Protein AF-A0A3S0NPN9-F1 (afdb_monomer_lite)

Secondary structure (DSSP, 8-state):
---------------------------------SSS-----EEEEE-SSBEEEEETT---TT---EE--HHHHHH-BB-S-GGG--HHHHTTT-EEEEETTEEEEESSSSB-TTT-PBPEE--HHHHHHHS-HHHHTTSSS---

Organism: NCBI:txid651561

Foldseek 3Di:
DDDDDDDDPPPPPPDPPPDPPPPPPPDPQPDDDDPDGDPFAWWWWDPPFAIDIDTQPDPDPVTDTGHDDPCRRVFWGWPPQLLPDACVPQQQQKWWDDDPNDIIIIRDWDADPVPRHGIHRDHLVNSVPHSPCRHVVPVPDPDD

Radius of gyration: 26.59 Å; chains: 1; bounding box: 57×67×60 Å

pLDDT: mean 81.08, std 21.22, range [35.72, 98.69]

Sequence (144 aa):
MGIAGIFIIGSVLLGTYKMPKGEDKTESDTELGIRGGVKVNHCMYWDGTEYKITFCEDKNPHRKVIPIDTIKLKYFKKITRPDTLTVKNALGKAWYSKSDNVVEFFTMDGVNPDNGKDLDIASKHMLTKYAGDSAKKYMNIPHQ

Structure (mmCIF, N/CA/C/O backbone):
data_AF-A0A3S0NPN9-F1
#
_entry.id   AF-A0A3S0NPN9-F1
#
loop_
_atom_site.group_PDB
_atom_site.id
_atom_site.type_symbol
_atom_site.label_atom_id
_atom_site.label_alt_id
_atom_site.label_comp_id
_atom_site.label_asym_id
_atom_site.label_entity_id
_atom_site.label_seq_id
_atom_site.pdbx_PDB_ins_code
_atom_site.Cartn_x
_atom_site.Cartn_y
_atom_site.Cartn_z
_atom_site.occupancy
_atom_site.B_iso_or_equiv
_atom_site.auth_seq_id
_atom_site.auth_comp_id
_atom_site.auth_asym_id
_atom_site.auth_atom_id
_atom_site.pdbx_PDB_model_num
ATOM 1 N N . MET A 1 1 ? 39.376 57.397 36.208 1.00 44.84 1 MET A N 1
ATOM 2 C CA . MET A 1 1 ? 38.822 57.449 34.837 1.00 44.84 1 MET A CA 1
ATOM 3 C C . MET A 1 1 ? 39.596 56.406 34.033 1.00 44.84 1 MET A C 1
ATOM 5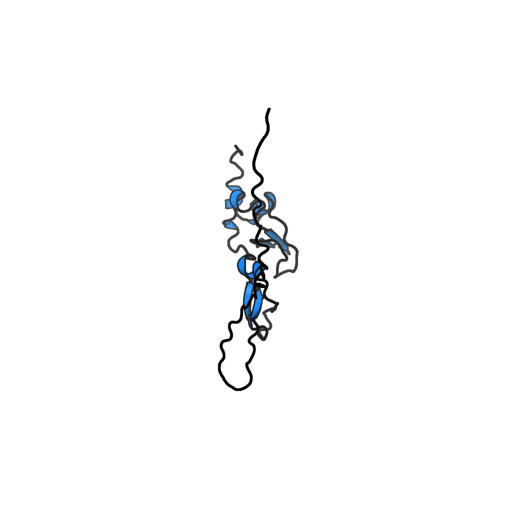 O O . MET A 1 1 ? 40.787 56.600 33.888 1.00 44.84 1 MET A O 1
ATOM 9 N N . GLY A 1 2 ? 39.127 55.222 33.643 1.00 45.78 2 GLY A N 1
ATOM 10 C CA . GLY A 1 2 ? 37.778 54.711 33.412 1.00 45.78 2 GLY A CA 1
ATOM 11 C C . GLY A 1 2 ? 37.699 54.201 31.962 1.00 45.78 2 GLY A C 1
ATO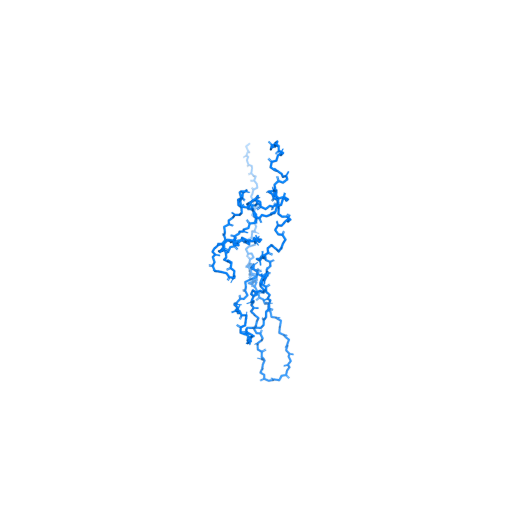M 12 O O . GLY A 1 2 ? 37.953 54.996 31.068 1.00 45.78 2 GLY A O 1
ATOM 13 N N . ILE A 1 3 ? 37.285 52.934 31.780 1.00 52.25 3 ILE A N 1
ATOM 14 C CA . ILE A 1 3 ? 36.870 52.249 30.525 1.00 52.25 3 ILE A CA 1
ATOM 15 C C . ILE A 1 3 ? 38.039 51.618 29.732 1.00 52.25 3 ILE A C 1
ATOM 17 O O . ILE A 1 3 ? 38.914 52.311 29.233 1.00 52.25 3 ILE A O 1
ATOM 21 N N . ALA A 1 4 ? 38.234 50.297 29.867 1.00 45.78 4 ALA A N 1
ATOM 22 C CA . ALA A 1 4 ? 37.650 49.176 29.089 1.00 45.78 4 ALA A CA 1
ATOM 23 C C . ALA A 1 4 ? 38.416 48.954 27.771 1.00 45.78 4 ALA A C 1
ATOM 25 O O . ALA A 1 4 ? 38.739 49.897 27.071 1.00 45.78 4 ALA A O 1
ATOM 26 N N . GLY A 1 5 ? 38.834 47.754 27.386 1.00 45.66 5 GLY A N 1
ATOM 27 C CA . GLY A 1 5 ? 38.134 46.479 27.455 1.00 45.66 5 GLY A CA 1
ATOM 28 C C . GLY A 1 5 ? 38.051 45.953 26.017 1.00 45.66 5 GLY A C 1
ATOM 29 O O . GLY A 1 5 ? 37.208 46.408 25.263 1.00 45.66 5 GLY A O 1
ATOM 30 N N . ILE A 1 6 ? 39.005 45.083 25.664 1.00 63.47 6 ILE A N 1
ATOM 31 C CA . ILE A 1 6 ? 39.017 44.014 24.641 1.00 63.47 6 ILE A CA 1
ATOM 32 C C . ILE A 1 6 ? 38.186 44.217 23.354 1.00 63.47 6 ILE A C 1
ATOM 34 O O . ILE A 1 6 ? 36.964 44.177 23.392 1.00 63.47 6 ILE A O 1
ATOM 38 N N . PHE A 1 7 ? 38.851 44.142 22.192 1.00 53.66 7 PHE A N 1
ATOM 39 C CA . PHE A 1 7 ? 38.283 43.460 21.020 1.00 53.66 7 PHE A CA 1
ATOM 40 C C . PHE A 1 7 ? 39.302 42.474 20.444 1.00 53.66 7 PHE A C 1
ATOM 42 O O . PHE A 1 7 ? 40.279 42.841 19.795 1.00 53.66 7 PHE A O 1
ATOM 49 N N . ILE A 1 8 ? 39.061 41.194 20.730 1.00 58.31 8 ILE A N 1
ATOM 50 C CA . ILE A 1 8 ? 39.678 40.052 20.060 1.00 58.31 8 ILE A CA 1
ATOM 51 C C . ILE A 1 8 ? 39.210 40.122 18.606 1.00 58.31 8 ILE A C 1
ATOM 53 O O . ILE A 1 8 ? 38.049 39.843 18.308 1.00 58.31 8 ILE A O 1
ATOM 57 N N . ILE A 1 9 ? 40.101 40.501 17.696 1.00 58.50 9 ILE A N 1
ATOM 58 C CA . ILE A 1 9 ? 39.917 40.233 16.271 1.00 58.50 9 ILE A CA 1
ATOM 59 C C . ILE A 1 9 ? 40.107 38.731 16.070 1.00 58.50 9 ILE A C 1
ATOM 61 O O . ILE A 1 9 ? 41.196 38.236 15.797 1.00 58.50 9 ILE A O 1
ATOM 65 N N . GLY A 1 10 ? 39.022 37.990 16.290 1.00 49.41 10 GLY A N 1
ATOM 66 C CA . GLY A 1 10 ? 38.893 36.623 15.824 1.00 49.41 10 GLY A CA 1
ATOM 67 C C . GLY A 1 10 ? 38.925 36.659 14.306 1.00 49.41 10 GLY A C 1
ATOM 68 O O . GLY A 1 10 ? 37.928 36.992 13.669 1.00 49.41 10 GLY A O 1
ATOM 69 N N . SER A 1 11 ? 40.085 36.355 13.731 1.00 58.16 11 SER A N 1
ATOM 70 C CA . SER A 1 11 ? 40.222 36.052 12.314 1.00 58.16 11 SER A CA 1
ATOM 71 C C . SER A 1 11 ? 39.349 34.838 12.016 1.00 58.16 11 SER A C 1
ATOM 73 O O . SER A 1 11 ? 39.763 33.694 12.197 1.00 58.16 11 SER A O 1
ATOM 75 N N . VAL A 1 12 ? 38.107 35.087 11.603 1.00 57.84 12 VAL A N 1
ATOM 76 C CA . VAL A 1 12 ? 37.264 34.081 10.970 1.00 57.84 12 VAL A CA 1
ATOM 77 C C . VAL A 1 12 ? 37.997 33.694 9.697 1.00 57.84 12 VAL A C 1
ATOM 79 O O . VAL A 1 12 ? 38.018 34.438 8.718 1.00 57.84 12 VAL A O 1
ATOM 82 N N . LEU A 1 13 ? 38.661 32.542 9.737 1.00 55.06 13 LEU A N 1
ATOM 83 C CA . LEU A 1 13 ? 39.120 31.867 8.541 1.00 55.06 13 LEU A CA 1
ATOM 84 C C . LEU A 1 13 ? 37.871 31.593 7.700 1.00 55.06 13 LEU A C 1
ATOM 86 O O . LEU A 1 13 ? 37.129 30.645 7.953 1.00 55.06 13 LEU A O 1
ATOM 90 N N . LEU A 1 14 ? 37.637 32.446 6.703 1.00 48.78 14 LEU A N 1
ATOM 91 C CA . LEU A 1 14 ? 36.854 32.127 5.516 1.00 48.78 14 LEU A CA 1
ATOM 92 C C . LEU A 1 14 ? 37.601 31.008 4.785 1.00 48.78 14 LEU A C 1
ATOM 94 O O . LEU A 1 14 ? 38.288 31.218 3.789 1.00 48.78 14 LEU A O 1
ATOM 98 N N . GLY A 1 15 ? 37.509 29.802 5.341 1.00 44.06 15 GLY A N 1
ATOM 99 C CA . GLY A 1 15 ? 37.810 28.587 4.621 1.00 44.06 15 GLY A CA 1
ATOM 100 C C . GLY A 1 15 ? 36.871 28.543 3.430 1.00 44.06 15 GLY A C 1
ATOM 101 O O . GLY A 1 15 ? 35.654 28.664 3.574 1.00 44.06 15 GLY A O 1
ATOM 102 N N . THR A 1 16 ? 37.432 28.387 2.242 1.00 59.22 16 THR A N 1
ATOM 103 C CA . THR A 1 16 ? 36.687 27.969 1.064 1.00 59.22 16 THR A CA 1
ATOM 104 C C . THR A 1 16 ? 36.196 26.547 1.320 1.00 59.22 16 THR A C 1
ATOM 106 O O . THR A 1 16 ? 36.819 25.567 0.919 1.00 59.22 16 THR A O 1
ATOM 109 N N . TYR A 1 17 ? 35.077 26.410 2.033 1.00 56.47 17 TYR A N 1
ATOM 110 C CA . TYR A 1 17 ? 34.382 25.138 2.132 1.00 56.47 17 TYR A CA 1
ATOM 111 C C . TYR A 1 17 ? 33.833 24.819 0.741 1.00 56.47 17 TYR A C 1
ATOM 113 O O . TYR A 1 17 ? 32.748 25.230 0.336 1.00 56.47 17 TYR A O 1
ATOM 121 N N . LYS A 1 18 ? 34.614 24.074 -0.038 1.00 50.31 18 LYS A N 1
ATOM 122 C CA . LYS A 1 18 ? 34.044 23.267 -1.102 1.00 50.31 18 LYS A CA 1
ATOM 123 C C . LYS A 1 18 ? 33.210 22.195 -0.416 1.00 50.31 18 LYS A C 1
ATOM 125 O O . LYS A 1 18 ? 33.747 21.207 0.072 1.00 50.31 18 LYS A O 1
ATOM 130 N N . MET A 1 19 ? 31.902 22.430 -0.350 1.00 45.84 19 MET A N 1
ATOM 131 C CA . MET A 1 19 ? 30.932 21.374 -0.091 1.00 45.84 19 MET A CA 1
ATOM 132 C C . MET A 1 19 ? 31.213 20.249 -1.095 1.00 45.84 19 MET A C 1
ATOM 134 O O . MET A 1 19 ? 31.176 20.516 -2.303 1.00 45.84 19 MET A O 1
ATOM 138 N N . PRO A 1 20 ? 31.521 19.017 -0.656 1.00 45.69 20 PRO A N 1
ATOM 139 C CA . PRO A 1 20 ? 31.499 17.896 -1.568 1.00 45.69 20 PRO A CA 1
ATOM 140 C C . PRO A 1 20 ? 30.052 17.773 -2.033 1.00 45.69 20 PRO A C 1
ATOM 142 O O . PRO A 1 20 ? 29.135 17.560 -1.240 1.00 45.69 20 PRO A O 1
ATOM 145 N N . LYS A 1 21 ? 29.840 17.988 -3.331 1.00 35.72 21 LYS A N 1
ATOM 146 C CA . LYS A 1 21 ? 28.611 17.591 -4.000 1.00 35.72 21 LYS A CA 1
ATOM 147 C C . LYS A 1 21 ? 28.485 16.098 -3.719 1.00 35.72 21 LYS A C 1
ATOM 149 O O . LYS A 1 21 ? 29.324 15.336 -4.189 1.00 35.72 21 LYS A O 1
ATOM 154 N N . GLY A 1 22 ? 27.527 15.719 -2.876 1.00 37.91 22 GLY A N 1
ATOM 155 C CA . GLY A 1 22 ? 27.180 14.324 -2.664 1.00 37.91 22 GLY A CA 1
ATOM 156 C C . GLY A 1 22 ? 26.806 13.752 -4.019 1.00 37.91 22 GLY A C 1
ATOM 157 O O . GLY A 1 22 ? 25.735 14.044 -4.546 1.00 37.91 22 GLY A O 1
ATOM 158 N N . GLU A 1 23 ? 27.744 13.041 -4.629 1.00 39.28 23 GLU A N 1
ATOM 159 C CA . GLU A 1 23 ? 27.446 12.178 -5.748 1.00 39.28 23 GLU A CA 1
ATOM 160 C C . GLU A 1 23 ? 26.675 11.006 -5.144 1.00 39.28 23 GLU A C 1
ATOM 162 O O . GLU A 1 23 ? 27.243 10.183 -4.426 1.00 39.28 23 GLU A O 1
ATOM 167 N N . ASP A 1 24 ? 25.367 10.956 -5.382 1.00 42.94 24 ASP A N 1
ATOM 168 C CA . ASP A 1 24 ? 24.634 9.701 -5.275 1.00 42.94 24 ASP A CA 1
ATOM 169 C C . ASP A 1 24 ? 25.152 8.797 -6.398 1.00 42.94 24 ASP A C 1
ATOM 171 O O . ASP A 1 24 ? 24.650 8.803 -7.521 1.00 42.94 24 ASP A O 1
ATOM 175 N N . LYS A 1 25 ? 26.257 8.103 -6.123 1.00 39.75 25 LYS A N 1
ATOM 176 C CA . LYS A 1 25 ? 26.731 6.995 -6.943 1.00 39.75 25 LYS A CA 1
ATOM 177 C C . LYS A 1 25 ? 26.141 5.729 -6.364 1.00 39.75 25 LYS A C 1
ATOM 179 O O . LYS A 1 25 ? 26.815 4.962 -5.683 1.00 39.75 25 LYS A O 1
ATOM 184 N N . THR A 1 26 ? 24.876 5.490 -6.679 1.00 45.03 26 THR A N 1
ATOM 185 C CA . THR A 1 26 ? 24.401 4.113 -6.776 1.00 45.03 26 THR A CA 1
ATOM 186 C C . THR A 1 26 ? 24.940 3.536 -8.095 1.00 45.03 26 THR A C 1
ATOM 188 O O . THR A 1 26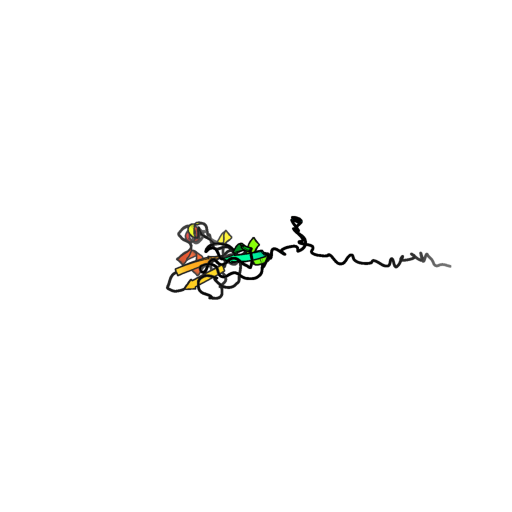 ? 24.209 3.361 -9.062 1.00 45.03 26 THR A O 1
ATOM 191 N N . GLU A 1 27 ? 26.257 3.312 -8.156 1.00 49.91 27 GLU A N 1
ATOM 192 C CA . GLU A 1 27 ? 26.939 2.550 -9.211 1.00 49.91 27 GLU A CA 1
ATOM 193 C C . GLU A 1 27 ? 27.245 1.166 -8.634 1.00 49.91 27 GLU A C 1
ATOM 195 O O . GLU A 1 27 ? 28.276 0.942 -8.002 1.00 49.91 27 GLU A O 1
ATOM 200 N N . SER A 1 28 ? 26.323 0.219 -8.814 1.00 50.50 28 SER A N 1
ATOM 201 C CA . SER A 1 28 ? 26.666 -1.201 -8.729 1.00 50.50 28 SER A CA 1
ATOM 202 C C . SER A 1 28 ? 27.092 -1.674 -10.117 1.00 50.50 28 SER A C 1
ATOM 204 O O . SER A 1 28 ? 26.395 -2.455 -10.769 1.00 50.50 28 SER A O 1
ATOM 206 N N . ASP A 1 29 ? 28.226 -1.167 -10.590 1.00 45.25 29 ASP A N 1
ATOM 207 C CA . ASP A 1 29 ? 28.830 -1.631 -11.831 1.00 45.25 29 ASP A CA 1
ATOM 208 C C . ASP A 1 29 ? 29.493 -2.984 -11.565 1.00 45.25 29 ASP A C 1
ATOM 210 O O . ASP A 1 29 ? 30.621 -3.082 -11.084 1.00 45.25 29 ASP A O 1
ATOM 214 N N . THR A 1 30 ? 28.768 -4.066 -11.855 1.00 43.91 30 THR A N 1
ATOM 215 C CA . THR A 1 30 ? 29.405 -5.378 -12.011 1.00 43.91 30 THR A CA 1
ATOM 216 C C . THR A 1 30 ? 29.978 -5.419 -13.424 1.00 43.91 30 THR A C 1
ATOM 218 O O . THR A 1 30 ? 29.322 -5.839 -14.375 1.00 43.91 30 THR A O 1
ATOM 221 N N . GLU A 1 31 ? 31.189 -4.890 -13.571 1.00 45.47 31 GLU A N 1
ATOM 222 C CA . GLU A 1 31 ? 31.945 -4.877 -14.820 1.00 45.47 31 GLU A CA 1
ATOM 223 C C . GLU A 1 31 ? 32.411 -6.306 -15.157 1.00 45.47 31 GLU A C 1
ATOM 225 O O . GLU A 1 31 ? 33.417 -6.792 -14.643 1.00 45.47 31 GLU A O 1
ATOM 230 N N . LEU A 1 32 ? 31.674 -7.010 -16.025 1.00 51.94 32 LEU A N 1
ATOM 231 C CA . LEU A 1 32 ? 32.196 -8.187 -16.724 1.00 51.94 32 LEU A CA 1
ATOM 232 C C . LEU A 1 32 ? 32.656 -7.771 -18.123 1.00 51.94 32 LEU A C 1
ATOM 234 O O . LEU A 1 32 ? 31.864 -7.392 -18.987 1.00 51.94 32 LEU A O 1
ATOM 238 N N . GLY A 1 33 ? 33.972 -7.819 -18.321 1.00 52.47 33 GLY A N 1
ATOM 239 C CA . GLY A 1 33 ? 34.650 -7.330 -19.511 1.00 52.47 33 GLY A CA 1
ATOM 240 C C . GLY A 1 33 ? 34.331 -8.120 -20.778 1.00 52.47 33 GLY A C 1
ATOM 241 O O . GLY A 1 33 ? 34.876 -9.196 -20.985 1.00 52.47 33 GLY A O 1
ATOM 242 N N . ILE A 1 34 ? 33.545 -7.513 -21.673 1.00 52.38 34 ILE A N 1
ATOM 243 C CA . ILE A 1 34 ? 33.620 -7.666 -23.136 1.00 52.38 34 ILE A CA 1
ATOM 244 C C . ILE A 1 34 ? 33.254 -6.306 -23.753 1.00 52.38 34 ILE A C 1
ATOM 246 O O . ILE A 1 34 ? 32.081 -6.024 -23.925 1.00 52.38 34 ILE A O 1
ATOM 250 N N . ARG A 1 35 ? 34.250 -5.445 -24.028 1.00 56.88 35 ARG A N 1
ATOM 251 C CA . ARG A 1 35 ? 34.266 -4.239 -24.912 1.00 56.88 35 ARG A CA 1
ATOM 252 C C . ARG A 1 35 ? 32.962 -3.438 -25.198 1.00 56.88 35 ARG A C 1
ATOM 254 O O . ARG A 1 35 ? 32.864 -2.775 -26.226 1.00 56.88 35 ARG A O 1
ATOM 261 N N . GLY A 1 36 ? 32.014 -3.400 -24.273 1.00 54.53 36 GLY A N 1
ATOM 262 C CA . GLY A 1 36 ? 30.759 -2.660 -24.372 1.00 54.53 36 GLY A CA 1
ATOM 263 C C . GLY A 1 36 ? 29.899 -2.973 -23.155 1.00 54.53 36 GLY A C 1
ATOM 264 O O . GLY A 1 36 ? 29.126 -3.924 -23.176 1.00 54.53 36 GLY A O 1
ATOM 265 N N . GLY A 1 37 ? 30.088 -2.216 -22.072 1.00 60.50 37 GLY A N 1
ATOM 266 C CA . GLY A 1 37 ? 29.365 -2.430 -20.820 1.00 60.50 37 GLY A CA 1
ATOM 267 C C . GLY A 1 37 ? 27.855 -2.369 -21.039 1.00 60.50 37 GLY A C 1
ATOM 268 O O . GLY A 1 37 ? 27.323 -1.347 -21.475 1.00 60.50 37 GLY A O 1
ATOM 269 N N . VAL A 1 38 ? 27.160 -3.465 -20.739 1.00 64.19 38 VAL A N 1
ATOM 270 C CA . VAL A 1 38 ? 25.700 -3.471 -20.652 1.00 64.19 38 VAL A CA 1
ATOM 271 C C . VAL A 1 38 ? 25.342 -2.728 -19.370 1.00 64.19 38 VAL A C 1
ATOM 273 O O . VAL A 1 38 ? 25.520 -3.260 -18.278 1.00 64.19 38 VAL A O 1
ATOM 276 N N . LYS A 1 39 ? 24.868 -1.483 -19.492 1.00 68.88 39 LYS A N 1
ATOM 277 C CA . LYS A 1 39 ? 24.262 -0.779 -18.359 1.00 68.88 39 LYS A CA 1
ATOM 278 C C . LYS A 1 39 ? 22.983 -1.509 -17.976 1.00 68.88 39 LYS A C 1
ATOM 280 O O . LYS A 1 39 ? 22.040 -1.559 -18.761 1.00 68.88 39 LYS A O 1
ATOM 285 N N . VAL A 1 40 ? 22.977 -2.082 -16.781 1.00 79.69 40 VAL A N 1
ATOM 286 C CA . VAL A 1 40 ? 21.815 -2.764 -16.223 1.00 79.69 40 VAL A CA 1
ATOM 287 C C . VAL A 1 40 ? 20.986 -1.730 -15.474 1.00 79.69 40 VAL A C 1
ATOM 289 O O . VAL A 1 40 ? 21.390 -1.248 -14.419 1.00 79.69 40 VAL A O 1
ATOM 292 N N . ASN A 1 41 ? 19.839 -1.352 -16.038 1.00 91.56 41 ASN A N 1
ATOM 293 C CA . ASN A 1 41 ? 18.952 -0.386 -15.405 1.00 91.56 41 ASN A CA 1
ATOM 294 C C . ASN A 1 41 ? 17.963 -1.109 -14.492 1.00 91.56 41 ASN A C 1
ATOM 296 O O . ASN A 1 41 ? 17.309 -2.075 -14.893 1.00 91.56 41 ASN A O 1
ATOM 300 N N . HIS A 1 42 ? 17.818 -0.610 -13.268 1.00 95.94 42 HIS A N 1
ATOM 301 C CA . HIS A 1 42 ? 16.840 -1.122 -12.321 1.00 95.94 42 HIS A CA 1
ATOM 302 C C . HIS A 1 42 ? 15.596 -0.239 -12.273 1.00 95.94 42 HIS A C 1
ATOM 304 O O . HIS A 1 42 ? 15.662 0.988 -12.230 1.00 95.94 42 HIS A O 1
ATOM 310 N N . CYS A 1 43 ? 14.452 -0.904 -12.244 1.00 97.62 43 CYS A N 1
ATOM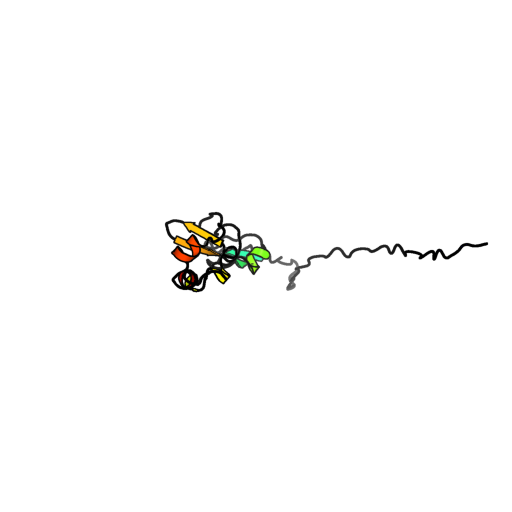 311 C CA . CYS A 1 43 ? 13.134 -0.316 -12.107 1.00 97.62 43 CYS A CA 1
ATOM 312 C C . CYS A 1 43 ? 12.404 -1.019 -10.953 1.00 97.62 43 CYS A C 1
ATOM 314 O O . CYS A 1 43 ? 12.952 -1.911 -10.300 1.00 97.62 43 CYS A O 1
ATOM 316 N N . MET A 1 44 ? 11.161 -0.638 -10.684 1.00 98.06 44 MET A N 1
ATOM 317 C CA . MET A 1 44 ? 10.319 -1.330 -9.716 1.00 98.06 44 MET A CA 1
ATOM 318 C C . MET A 1 44 ? 8.945 -1.661 -10.287 1.00 98.06 44 MET A C 1
ATOM 320 O O . MET A 1 44 ? 8.490 -1.055 -11.256 1.00 98.06 44 MET A O 1
ATOM 324 N N . TYR A 1 45 ? 8.274 -2.627 -9.673 1.00 98.31 45 TYR A N 1
ATOM 325 C CA . TYR A 1 45 ? 6.899 -2.998 -9.990 1.00 98.31 45 TYR A CA 1
ATOM 326 C C . TYR A 1 45 ? 6.134 -3.311 -8.704 1.00 98.31 45 TYR A C 1
ATOM 328 O O . TYR A 1 45 ? 6.737 -3.677 -7.696 1.00 98.31 45 TYR A O 1
ATOM 336 N N . TRP A 1 46 ? 4.814 -3.146 -8.736 1.00 98.50 46 TRP A N 1
ATOM 337 C CA . TRP A 1 46 ? 3.928 -3.558 -7.650 1.00 98.50 46 TRP A CA 1
ATOM 338 C C . TRP A 1 46 ? 3.632 -5.053 -7.760 1.00 98.50 46 TRP A C 1
ATOM 340 O O . TRP A 1 46 ? 3.207 -5.511 -8.820 1.00 98.50 46 TRP A O 1
ATOM 350 N N . ASP A 1 47 ? 3.848 -5.812 -6.687 1.00 97.75 47 ASP A N 1
ATOM 351 C CA . ASP A 1 47 ? 3.653 -7.267 -6.685 1.00 97.75 47 ASP A CA 1
ATOM 352 C C . ASP A 1 47 ? 2.288 -7.726 -6.137 1.00 97.75 47 ASP A C 1
ATOM 354 O O . ASP A 1 47 ? 2.055 -8.924 -5.984 1.00 97.75 47 ASP A O 1
ATOM 358 N N . GLY A 1 48 ? 1.399 -6.776 -5.833 1.00 97.88 48 GLY A N 1
ATOM 359 C CA . GLY A 1 48 ? 0.121 -6.997 -5.150 1.00 97.88 48 GLY A CA 1
ATOM 360 C C . GLY A 1 48 ? 0.146 -6.626 -3.662 1.00 97.88 48 GLY A C 1
ATOM 361 O O . GLY A 1 48 ? -0.916 -6.425 -3.063 1.00 97.88 48 GLY A O 1
ATOM 362 N N . THR A 1 49 ? 1.335 -6.502 -3.063 1.00 98.31 49 THR A N 1
ATOM 363 C CA . THR A 1 49 ? 1.508 -6.187 -1.636 1.00 98.31 49 THR A CA 1
ATOM 364 C C . THR A 1 49 ? 2.550 -5.115 -1.348 1.00 98.31 49 THR A C 1
ATOM 366 O O . THR A 1 49 ? 2.345 -4.304 -0.448 1.00 98.31 49 THR A O 1
ATOM 369 N N . GLU A 1 50 ? 3.651 -5.078 -2.086 1.00 98.62 50 GLU A N 1
ATOM 370 C CA . GLU A 1 50 ? 4.693 -4.065 -1.971 1.00 98.62 50 GLU A CA 1
ATOM 371 C C . GLU A 1 50 ? 5.382 -3.848 -3.323 1.00 98.62 50 GLU A C 1
ATOM 373 O O . GLU A 1 50 ? 5.221 -4.619 -4.275 1.00 98.62 50 GLU A O 1
ATOM 378 N N . TYR A 1 51 ? 6.151 -2.767 -3.432 1.00 98.62 51 TYR A N 1
ATOM 379 C CA . TYR A 1 51 ? 7.007 -2.574 -4.595 1.00 98.62 51 TYR A CA 1
ATOM 380 C C . TYR A 1 51 ? 8.258 -3.455 -4.491 1.00 98.62 51 TYR A C 1
ATOM 382 O O . TYR A 1 51 ? 8.846 -3.594 -3.419 1.00 98.62 51 TYR A O 1
ATOM 390 N N . LYS A 1 52 ? 8.692 -4.026 -5.618 1.00 98.25 52 LYS A N 1
ATOM 391 C CA . LYS A 1 52 ? 9.912 -4.839 -5.734 1.00 98.25 52 LYS A CA 1
ATOM 392 C C . LYS A 1 52 ? 10.791 -4.350 -6.874 1.00 98.25 52 LYS A C 1
ATOM 394 O O . LYS A 1 52 ? 10.282 -3.899 -7.898 1.00 98.25 52 LYS A O 1
ATOM 399 N N . ILE A 1 53 ? 12.107 -4.474 -6.701 1.00 98.06 53 ILE A N 1
ATOM 400 C CA . ILE A 1 53 ? 13.090 -4.150 -7.741 1.00 98.06 53 ILE A CA 1
ATOM 401 C C . ILE A 1 53 ? 13.045 -5.219 -8.840 1.00 98.06 53 ILE A C 1
ATOM 403 O O . ILE A 1 53 ? 12.921 -6.413 -8.564 1.00 98.06 53 ILE A O 1
ATOM 407 N N . THR A 1 54 ? 13.162 -4.780 -10.087 1.00 97.06 54 THR A N 1
ATOM 408 C CA . THR A 1 54 ? 13.374 -5.623 -11.269 1.00 97.06 54 THR A CA 1
ATOM 409 C C . THR A 1 54 ? 14.302 -4.900 -12.254 1.00 97.06 54 THR A C 1
ATOM 411 O O . THR A 1 54 ? 14.746 -3.780 -11.987 1.00 97.06 54 THR A O 1
ATOM 414 N N . PHE A 1 55 ? 14.625 -5.527 -13.381 1.00 96.44 55 PHE A N 1
ATOM 415 C CA . PHE A 1 55 ? 15.287 -4.849 -14.497 1.00 96.44 55 PHE A CA 1
ATOM 416 C C . PHE A 1 55 ? 14.272 -4.018 -15.281 1.00 96.44 55 PHE A C 1
ATOM 418 O O . PHE A 1 55 ? 13.127 -4.437 -15.454 1.00 96.44 55 PHE A O 1
ATOM 425 N N . CYS A 1 56 ? 14.672 -2.852 -15.778 1.00 95.19 56 CYS A N 1
ATOM 426 C CA . CYS A 1 56 ? 13.788 -2.022 -16.598 1.00 95.19 56 CYS A CA 1
ATOM 427 C C . CYS A 1 56 ? 13.378 -2.721 -17.903 1.00 95.19 56 CYS A C 1
ATOM 429 O O . CYS A 1 56 ? 12.306 -2.457 -18.439 1.00 95.19 56 CYS A O 1
ATOM 431 N N . GLU A 1 57 ? 14.204 -3.650 -18.380 1.00 94.19 57 GLU A N 1
ATOM 432 C CA . GLU A 1 57 ? 13.971 -4.466 -19.566 1.00 94.19 57 GLU A CA 1
ATOM 433 C C . GLU A 1 57 ? 13.148 -5.742 -19.275 1.00 94.19 57 GLU A C 1
ATOM 435 O O . GLU A 1 57 ? 13.034 -6.601 -20.153 1.00 94.19 57 GLU A O 1
ATOM 440 N N . ASP A 1 58 ? 12.579 -5.896 -18.068 1.00 92.62 58 ASP A N 1
ATOM 441 C CA . ASP A 1 58 ? 11.688 -7.013 -17.717 1.00 92.62 58 ASP A CA 1
ATOM 442 C C . ASP A 1 58 ? 10.476 -7.048 -18.665 1.00 92.62 58 ASP A C 1
ATOM 444 O O . ASP A 1 58 ? 9.654 -6.132 -18.705 1.00 92.62 58 ASP A O 1
ATOM 448 N N . LYS A 1 59 ? 10.375 -8.132 -19.444 1.00 92.94 59 LYS A N 1
ATOM 449 C CA . LYS A 1 59 ? 9.332 -8.338 -20.462 1.00 92.94 59 LYS A CA 1
ATOM 450 C C . LYS A 1 59 ? 8.100 -9.073 -19.930 1.00 92.94 59 LYS A C 1
ATOM 452 O O . LYS A 1 59 ? 7.276 -9.509 -20.731 1.00 92.94 59 LYS A O 1
ATOM 457 N N . ASN A 1 60 ? 7.971 -9.268 -18.617 1.00 95.19 60 ASN A N 1
ATOM 458 C CA . ASN A 1 60 ? 6.788 -9.899 -18.043 1.00 95.19 60 ASN A CA 1
ATOM 459 C C . ASN A 1 60 ? 5.541 -9.014 -18.264 1.00 95.19 60 ASN A C 1
ATOM 461 O O . ASN A 1 60 ? 5.445 -7.946 -17.657 1.00 95.19 60 ASN A O 1
ATOM 465 N N . PRO A 1 61 ? 4.548 -9.456 -19.061 1.00 93.88 61 PRO A N 1
ATOM 466 C CA . PRO A 1 61 ? 3.390 -8.630 -19.409 1.00 93.88 61 PRO A CA 1
ATOM 467 C C . PRO A 1 61 ? 2.451 -8.364 -18.223 1.00 93.88 61 PRO A C 1
ATOM 469 O O . PRO A 1 61 ? 1.610 -7.472 -18.296 1.00 93.88 61 PRO A O 1
ATOM 472 N N . HIS A 1 62 ? 2.582 -9.114 -17.126 1.00 93.56 62 HIS A N 1
ATOM 473 C CA . HIS A 1 62 ? 1.789 -8.923 -15.910 1.00 93.56 62 HIS A CA 1
ATOM 474 C C . HIS A 1 62 ? 2.397 -7.894 -14.951 1.00 93.56 62 HIS A C 1
ATOM 476 O O . HIS A 1 62 ? 1.815 -7.616 -13.905 1.00 93.56 62 HIS A O 1
ATOM 482 N N . ARG A 1 63 ? 3.569 -7.334 -15.273 1.00 93.81 63 ARG A N 1
ATOM 483 C CA . ARG A 1 63 ? 4.246 -6.338 -14.443 1.00 93.81 63 ARG A CA 1
ATOM 484 C C . ARG A 1 63 ? 4.235 -4.992 -15.140 1.00 93.81 63 ARG A C 1
ATOM 486 O O . ARG A 1 63 ? 4.799 -4.823 -16.216 1.00 93.81 63 ARG A O 1
ATOM 493 N N . LYS A 1 64 ? 3.657 -3.997 -14.475 1.00 95.44 64 LYS A N 1
ATOM 494 C CA . LYS A 1 64 ? 3.859 -2.601 -14.855 1.00 95.44 64 LYS A CA 1
ATOM 495 C C . LYS A 1 64 ? 5.157 -2.106 -14.224 1.00 95.44 64 LYS A C 1
ATOM 497 O O . LYS A 1 64 ? 5.193 -1.800 -13.033 1.00 95.44 64 LYS A O 1
ATOM 502 N N . VAL A 1 65 ? 6.210 -2.053 -15.031 1.00 97.00 65 VAL A N 1
ATOM 503 C CA . VAL A 1 65 ? 7.535 -1.577 -14.626 1.00 97.00 65 VAL A CA 1
ATOM 504 C C . VAL A 1 65 ? 7.567 -0.046 -14.666 1.00 97.00 65 VAL A C 1
ATOM 506 O O . VAL A 1 65 ? 7.147 0.563 -15.649 1.00 97.00 65 VAL A O 1
ATOM 509 N N . ILE A 1 66 ? 8.033 0.580 -13.585 1.00 96.56 66 ILE A N 1
ATOM 510 C CA . ILE A 1 66 ? 8.163 2.038 -13.435 1.00 96.56 66 ILE A CA 1
ATOM 511 C C . ILE A 1 66 ? 9.528 2.403 -12.826 1.00 96.56 66 ILE A C 1
ATOM 513 O O . ILE A 1 66 ? 10.148 1.545 -12.192 1.00 96.56 66 ILE A O 1
ATOM 517 N N . PRO A 1 67 ? 10.015 3.650 -12.983 1.00 97.50 67 PRO A N 1
ATOM 518 C CA . PRO A 1 67 ? 11.249 4.094 -12.336 1.00 97.50 67 PRO A CA 1
ATOM 519 C C . PRO A 1 67 ? 11.219 3.880 -10.819 1.00 97.50 67 PRO A C 1
ATOM 521 O O . PRO A 1 67 ? 10.156 3.952 -10.197 1.00 97.50 67 PRO A O 1
ATOM 524 N N . ILE A 1 68 ? 12.388 3.624 -10.226 1.00 98.00 68 ILE A N 1
ATOM 525 C CA . ILE A 1 68 ? 12.508 3.433 -8.778 1.00 98.00 68 ILE A CA 1
ATOM 526 C C . ILE A 1 68 ? 12.104 4.713 -8.045 1.00 98.00 68 ILE A C 1
ATOM 528 O O . ILE A 1 68 ? 12.653 5.787 -8.277 1.00 98.00 68 ILE A O 1
ATOM 532 N N . ASP A 1 69 ? 11.190 4.549 -7.097 1.00 98.12 69 ASP A N 1
ATOM 533 C CA . ASP A 1 69 ? 10.896 5.509 -6.042 1.00 98.12 69 ASP A CA 1
ATOM 534 C C . ASP A 1 69 ? 11.270 4.841 -4.715 1.00 98.12 69 ASP A C 1
ATOM 536 O O . ASP A 1 69 ? 10.628 3.886 -4.267 1.00 98.12 69 ASP A O 1
ATOM 540 N N . THR A 1 70 ? 12.355 5.314 -4.102 1.00 97.75 70 THR A N 1
ATOM 541 C CA . THR A 1 70 ? 12.932 4.702 -2.898 1.00 97.75 70 THR A CA 1
ATOM 542 C C . THR A 1 70 ? 12.011 4.811 -1.683 1.00 97.75 70 THR A C 1
ATOM 544 O O . THR A 1 70 ? 12.057 3.949 -0.802 1.00 97.75 70 THR A O 1
ATOM 547 N N . ILE A 1 71 ? 11.135 5.820 -1.644 1.00 98.31 71 ILE A N 1
ATOM 548 C CA . ILE A 1 71 ? 10.153 6.003 -0.574 1.00 98.31 71 ILE A CA 1
ATOM 549 C C . ILE A 1 71 ? 9.049 4.961 -0.719 1.00 98.31 71 ILE A C 1
ATOM 551 O O . ILE A 1 71 ? 8.758 4.247 0.243 1.00 98.31 71 ILE A O 1
ATOM 555 N N . LYS A 1 72 ? 8.492 4.795 -1.924 1.00 98.19 72 LYS A N 1
ATOM 556 C CA . LYS A 1 72 ? 7.479 3.759 -2.179 1.00 98.19 72 LYS A CA 1
ATOM 557 C C . LYS A 1 72 ? 8.024 2.357 -1.966 1.00 98.19 72 LYS A C 1
ATOM 559 O O . LYS A 1 72 ? 7.372 1.552 -1.308 1.00 98.19 72 LYS A O 1
ATOM 564 N N . LEU A 1 73 ? 9.237 2.091 -2.445 1.00 98.12 73 LEU A N 1
ATOM 565 C CA . LEU A 1 73 ? 9.902 0.802 -2.275 1.00 98.12 73 LEU A CA 1
ATOM 566 C C . LEU A 1 73 ? 10.056 0.421 -0.797 1.00 98.12 73 LEU A C 1
ATOM 568 O O . LEU A 1 73 ? 9.868 -0.734 -0.421 1.00 98.12 73 LEU A O 1
ATOM 572 N N . LYS A 1 74 ? 10.388 1.395 0.055 1.00 98.25 74 LYS A N 1
ATOM 573 C CA . LYS A 1 74 ? 10.628 1.146 1.477 1.00 98.25 74 LYS A CA 1
ATOM 574 C C . LYS A 1 74 ? 9.346 1.127 2.311 1.00 98.25 74 LYS A C 1
ATOM 576 O O . LYS A 1 74 ? 9.235 0.312 3.229 1.00 98.25 74 LYS A O 1
ATOM 581 N N . TYR A 1 75 ? 8.406 2.027 2.027 1.00 98.31 75 TYR A N 1
ATOM 582 C CA . TYR A 1 75 ? 7.314 2.348 2.949 1.00 98.31 75 TYR A CA 1
ATOM 583 C C . TYR A 1 75 ? 5.908 2.123 2.395 1.00 98.31 75 TYR A C 1
ATOM 585 O O . TYR A 1 75 ? 4.988 2.030 3.205 1.00 98.31 75 TYR A O 1
ATOM 593 N N . PHE A 1 76 ? 5.704 2.015 1.078 1.00 98.56 76 PHE A N 1
ATOM 594 C CA . PHE A 1 76 ? 4.371 1.801 0.508 1.00 98.56 76 PHE A CA 1
ATOM 595 C C . PHE A 1 76 ? 4.052 0.304 0.448 1.00 98.56 76 PHE A C 1
ATOM 597 O O . PHE A 1 76 ? 4.518 -0.415 -0.438 1.00 98.56 76 PHE A O 1
ATOM 604 N N . LYS A 1 77 ? 3.255 -0.170 1.408 1.00 98.62 77 LYS A N 1
ATOM 605 C CA . LYS A 1 77 ? 2.878 -1.579 1.547 1.00 98.62 77 LYS A CA 1
ATOM 606 C C . LYS A 1 77 ? 1.385 -1.711 1.794 1.00 98.62 77 LYS A C 1
ATOM 608 O O . LYS A 1 77 ? 0.802 -0.929 2.546 1.00 98.62 77 LYS A O 1
ATOM 613 N N . LYS A 1 78 ? 0.782 -2.744 1.215 1.00 98.62 78 LYS A N 1
ATOM 614 C CA . LYS A 1 78 ? -0.553 -3.217 1.569 1.00 98.62 78 LYS A CA 1
ATOM 615 C C . LYS A 1 78 ? -0.479 -3.910 2.927 1.00 98.62 78 LYS A C 1
ATOM 617 O O . LYS A 1 78 ? 0.381 -4.754 3.176 1.00 98.62 78 LYS A O 1
ATOM 622 N N . ILE A 1 79 ? -1.402 -3.573 3.813 1.00 98.12 79 ILE A N 1
ATOM 623 C CA . ILE A 1 79 ? -1.571 -4.229 5.105 1.00 98.12 79 ILE A CA 1
ATOM 624 C C . ILE A 1 79 ? -2.379 -5.505 4.861 1.00 98.12 79 ILE A C 1
ATOM 626 O O . ILE A 1 79 ? -3.605 -5.487 4.794 1.00 98.12 79 ILE A O 1
ATOM 630 N N . THR A 1 80 ? -1.674 -6.626 4.721 1.00 97.12 80 THR A N 1
ATOM 631 C CA . THR A 1 80 ? -2.253 -7.948 4.409 1.00 97.12 80 THR A CA 1
ATOM 632 C C . THR A 1 80 ? -3.025 -8.572 5.570 1.00 97.12 80 THR A C 1
ATOM 634 O O . THR A 1 80 ? -3.801 -9.504 5.372 1.00 97.12 80 THR A O 1
ATOM 637 N N . ARG A 1 81 ? -2.830 -8.050 6.784 1.00 96.06 81 ARG A N 1
ATOM 638 C CA . ARG A 1 81 ? -3.498 -8.484 8.014 1.00 96.06 81 ARG A CA 1
ATOM 639 C C . ARG A 1 81 ? -4.319 -7.350 8.631 1.00 96.06 81 ARG A C 1
ATOM 641 O O . ARG A 1 81 ? -3.911 -6.788 9.655 1.00 96.06 81 ARG A O 1
ATOM 648 N N . PRO A 1 82 ? -5.447 -6.961 8.009 1.00 94.50 82 PRO A N 1
ATOM 649 C CA . PRO A 1 82 ? -6.266 -5.861 8.509 1.00 94.50 82 PRO A CA 1
ATOM 650 C C . PRO A 1 82 ? -6.830 -6.145 9.908 1.00 94.50 82 PRO A C 1
ATOM 652 O O . PRO A 1 82 ? -6.992 -5.210 10.679 1.00 94.50 82 PRO A O 1
ATOM 655 N N . ASP A 1 83 ? -7.009 -7.418 10.278 1.00 92.25 83 ASP A N 1
ATOM 656 C CA . ASP A 1 83 ? -7.392 -7.891 11.617 1.00 92.25 83 ASP A CA 1
ATOM 657 C C . ASP A 1 83 ? -6.425 -7.470 12.736 1.00 92.25 83 ASP A C 1
ATOM 659 O O . ASP A 1 83 ? -6.783 -7.523 13.912 1.00 92.25 83 ASP A O 1
ATOM 663 N N . THR A 1 84 ? -5.202 -7.053 12.403 1.00 93.44 84 THR A N 1
ATOM 664 C CA . THR A 1 84 ? -4.215 -6.557 13.379 1.00 93.44 84 THR A CA 1
ATOM 665 C C . THR A 1 84 ? -4.306 -5.050 13.613 1.00 93.44 84 THR A C 1
ATOM 667 O O . THR A 1 84 ? -3.664 -4.514 14.525 1.00 93.44 84 THR A O 1
ATOM 670 N N . LEU A 1 85 ? -5.106 -4.343 12.811 1.00 94.81 85 LEU A N 1
ATOM 671 C CA . LEU A 1 85 ? -5.299 -2.916 12.985 1.00 94.81 85 LEU A CA 1
ATOM 672 C C . LEU A 1 85 ? -6.227 -2.652 14.166 1.00 94.81 85 LEU A C 1
ATOM 674 O O . LEU A 1 85 ? -7.252 -3.291 14.393 1.00 94.81 85 LEU A O 1
ATOM 678 N N . THR A 1 86 ? -5.835 -1.655 14.939 1.00 93.62 86 THR A N 1
ATOM 679 C CA . THR A 1 86 ? -6.562 -1.145 16.089 1.00 93.62 86 THR A CA 1
ATOM 680 C C . THR A 1 86 ? -6.702 0.358 15.924 1.00 93.62 86 THR A C 1
ATOM 682 O O . THR A 1 86 ? -5.896 1.005 15.254 1.00 93.62 86 THR A O 1
ATOM 685 N N . VAL A 1 87 ? -7.678 0.962 16.600 1.00 91.50 87 VAL A N 1
ATOM 686 C CA . VAL A 1 87 ? -7.782 2.430 16.623 1.00 91.50 87 VAL A CA 1
ATOM 687 C C . VAL A 1 87 ? -6.476 3.062 17.135 1.00 91.50 87 VAL A C 1
ATOM 689 O O . VAL A 1 87 ? -6.057 4.093 16.628 1.00 91.50 87 VAL A O 1
ATOM 692 N N . LYS A 1 88 ? -5.773 2.413 18.075 1.00 91.38 88 LYS A N 1
ATOM 693 C CA . LYS A 1 88 ? -4.519 2.920 18.655 1.00 91.38 88 LYS A CA 1
ATOM 694 C C . LYS A 1 88 ? -3.346 2.951 17.664 1.00 91.38 88 LYS A C 1
ATOM 696 O O . LYS A 1 88 ? -2.550 3.889 17.705 1.00 91.38 88 LYS A O 1
ATOM 701 N N . ASN A 1 89 ? -3.186 1.921 16.827 1.00 93.94 89 ASN A N 1
ATOM 702 C CA . ASN A 1 89 ? -2.031 1.817 15.924 1.00 93.94 89 ASN A CA 1
ATOM 703 C C . ASN A 1 89 ? -2.286 2.400 14.526 1.00 93.94 89 ASN A C 1
ATOM 705 O O . ASN A 1 89 ? -1.320 2.791 13.878 1.00 93.94 89 ASN A O 1
ATOM 709 N N . ALA A 1 90 ? -3.545 2.498 14.088 1.00 95.88 90 ALA A N 1
ATOM 710 C CA . ALA A 1 90 ? -3.877 2.797 12.697 1.00 95.88 90 ALA A CA 1
ATOM 711 C C . ALA A 1 90 ? -4.610 4.129 12.483 1.00 95.88 90 ALA A C 1
ATOM 713 O O . ALA A 1 90 ? -4.554 4.669 11.379 1.00 95.88 90 ALA A O 1
ATOM 714 N N . LEU A 1 91 ? -5.282 4.687 13.500 1.00 95.94 91 LEU A N 1
ATOM 715 C CA . LEU A 1 91 ? -6.010 5.951 13.345 1.00 95.94 91 LEU A CA 1
ATOM 716 C C . LEU A 1 91 ? -5.040 7.077 12.977 1.00 95.94 91 LEU A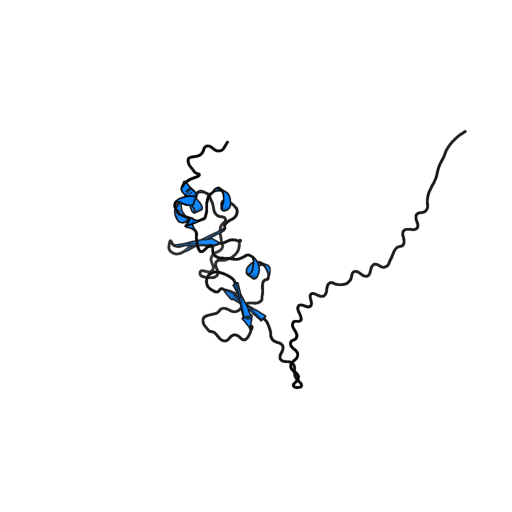 C 1
ATOM 718 O O . LEU A 1 91 ? -4.105 7.362 13.725 1.00 95.94 91 LEU A O 1
ATOM 722 N N . GLY A 1 92 ? -5.268 7.700 11.820 1.00 94.19 92 GLY A N 1
ATOM 723 C CA . GLY A 1 92 ? -4.399 8.759 11.305 1.00 94.19 92 GLY A CA 1
ATOM 724 C C . GLY A 1 92 ? -3.006 8.293 10.858 1.00 94.19 92 GLY A C 1
ATOM 725 O O . GLY A 1 92 ? -2.136 9.127 10.636 1.00 94.19 92 GLY A O 1
ATOM 726 N N . LYS A 1 93 ? -2.768 6.977 10.778 1.00 96.81 93 LYS A N 1
ATOM 727 C CA . LYS A 1 93 ? -1.458 6.379 10.451 1.00 96.81 93 LYS A CA 1
ATOM 728 C C . LYS A 1 93 ? -1.531 5.356 9.323 1.00 96.81 93 LYS A C 1
ATOM 730 O O . LYS A 1 93 ? -0.555 5.181 8.605 1.00 96.81 93 LYS A O 1
ATOM 735 N N . ALA A 1 94 ? -2.665 4.675 9.187 1.00 98.00 94 ALA A N 1
ATOM 736 C CA . ALA A 1 94 ? -2.963 3.828 8.045 1.00 98.00 94 ALA A CA 1
ATOM 737 C C . ALA A 1 94 ? -3.764 4.612 7.004 1.00 98.00 94 ALA A C 1
ATOM 739 O O . ALA A 1 94 ? -4.484 5.560 7.328 1.00 98.00 94 ALA A O 1
ATOM 740 N N . TRP A 1 95 ? -3.668 4.154 5.768 1.00 98.69 95 TRP A N 1
ATOM 741 C CA . TRP A 1 95 ? -4.384 4.680 4.617 1.00 98.69 95 TRP A CA 1
ATOM 742 C C . TRP A 1 95 ? -5.273 3.585 4.038 1.00 98.69 95 TRP A C 1
ATOM 744 O O . TRP A 1 95 ? -5.032 2.407 4.302 1.00 98.69 95 TRP A O 1
ATOM 754 N N . TYR A 1 96 ? -6.322 3.931 3.301 1.00 98.31 96 TYR A N 1
ATOM 755 C CA . TYR A 1 96 ? -7.213 2.940 2.709 1.00 98.31 96 TYR A CA 1
ATOM 756 C C . TYR A 1 96 ? -7.682 3.333 1.312 1.00 98.31 96 TYR A C 1
ATOM 758 O O . TYR A 1 96 ? -7.805 4.506 0.982 1.00 98.31 96 TYR A O 1
ATOM 766 N N . SER A 1 97 ? -7.996 2.319 0.510 1.00 98.19 97 SER A N 1
ATOM 767 C CA . SER A 1 97 ? -8.713 2.453 -0.757 1.00 98.19 97 SER A CA 1
ATOM 768 C C . SER A 1 97 ? -10.011 1.667 -0.674 1.00 98.19 97 SER A C 1
ATOM 770 O O . SER A 1 97 ? -10.037 0.577 -0.096 1.00 98.19 97 SER A O 1
ATOM 772 N N . LYS A 1 98 ? -11.087 2.196 -1.264 1.00 96.38 98 LYS A N 1
ATOM 773 C CA . LYS A 1 98 ? -12.359 1.481 -1.399 1.00 96.38 98 LYS A CA 1
ATOM 774 C C . LYS A 1 98 ? -12.780 1.390 -2.865 1.00 96.38 98 LYS A C 1
ATOM 776 O O . LYS A 1 98 ? -13.089 2.397 -3.510 1.00 96.38 98 LYS A O 1
ATOM 781 N N . SER A 1 99 ? -12.875 0.169 -3.378 1.00 95.25 99 SER A N 1
ATOM 782 C CA . SER A 1 99 ? -13.474 -0.111 -4.686 1.00 95.25 99 SER A CA 1
ATOM 783 C C . SER A 1 99 ? -14.316 -1.365 -4.624 1.00 95.25 99 SER A C 1
ATOM 785 O O . SER A 1 99 ? -13.935 -2.316 -3.957 1.00 95.25 99 SER A O 1
ATOM 787 N N . ASP A 1 100 ? -15.475 -1.342 -5.281 1.00 92.38 100 ASP A N 1
ATOM 788 C CA . ASP A 1 100 ? -16.325 -2.528 -5.454 1.00 92.38 100 ASP A CA 1
ATOM 789 C C . ASP A 1 100 ? -16.632 -3.251 -4.131 1.00 92.38 100 ASP A C 1
ATOM 791 O O . ASP A 1 100 ? -16.628 -4.472 -4.029 1.00 92.38 100 ASP A O 1
ATOM 795 N N . ASN A 1 101 ? -16.880 -2.453 -3.084 1.00 89.31 101 ASN A N 1
ATOM 796 C CA . ASN A 1 101 ? -17.093 -2.878 -1.693 1.00 89.31 101 ASN A CA 1
ATOM 797 C C . ASN A 1 101 ? -15.917 -3.589 -1.005 1.00 89.31 101 ASN A C 1
ATOM 799 O O . ASN A 1 101 ? -16.042 -3.951 0.165 1.00 89.31 101 ASN A O 1
ATOM 803 N N . VAL A 1 102 ? -14.766 -3.698 -1.660 1.00 93.62 102 VAL A N 1
ATOM 804 C CA . VAL A 1 102 ? -13.507 -4.137 -1.060 1.00 93.62 102 VAL A CA 1
ATOM 805 C C . VAL A 1 102 ? -12.791 -2.926 -0.465 1.00 93.62 102 VAL A C 1
ATOM 807 O O . VAL A 1 102 ? -12.692 -1.869 -1.093 1.00 93.62 102 VAL A O 1
ATOM 810 N N . VAL A 1 103 ? -12.323 -3.075 0.775 1.00 96.69 103 VAL A N 1
ATOM 811 C CA . VAL A 1 103 ? -11.488 -2.084 1.462 1.00 96.69 103 VAL A CA 1
ATOM 812 C C . VAL A 1 103 ? -10.123 -2.699 1.701 1.00 96.69 103 VAL A C 1
ATOM 814 O O . VAL A 1 103 ? -10.009 -3.744 2.338 1.00 96.69 103 VAL A O 1
ATOM 817 N N . GLU A 1 104 ? -9.097 -2.022 1.209 1.00 97.94 104 GLU A N 1
ATOM 818 C CA . GLU A 1 104 ? -7.703 -2.409 1.388 1.00 97.94 104 GLU A CA 1
ATOM 819 C C . GLU A 1 104 ? -6.987 -1.317 2.167 1.00 97.94 104 GLU A C 1
ATOM 821 O O . GLU A 1 104 ? -7.231 -0.131 1.939 1.00 97.94 104 GLU A O 1
ATOM 826 N N . PHE A 1 105 ? -6.113 -1.718 3.086 1.00 98.31 105 PHE A N 1
ATOM 827 C CA . PHE A 1 105 ? -5.356 -0.799 3.927 1.00 98.31 105 PHE A CA 1
ATOM 828 C C . PHE A 1 105 ? -3.888 -0.759 3.511 1.00 98.31 105 PHE A C 1
ATOM 830 O O . PHE A 1 105 ? -3.343 -1.755 3.039 1.00 98.31 105 PHE A O 1
ATOM 837 N N . PHE A 1 106 ? -3.244 0.380 3.731 1.00 98.69 106 PHE A N 1
ATOM 838 C CA . PHE A 1 106 ? -1.874 0.664 3.328 1.00 98.69 106 PHE A CA 1
ATOM 839 C C . PHE A 1 106 ? -1.118 1.412 4.427 1.00 98.69 106 PHE A C 1
ATOM 841 O O . PHE A 1 106 ? -1.708 2.059 5.297 1.00 98.69 106 PHE A O 1
ATOM 848 N N . THR A 1 107 ? 0.205 1.309 4.391 1.00 98.50 107 THR A N 1
ATOM 849 C CA . THR A 1 107 ? 1.117 1.908 5.377 1.00 98.50 107 THR A CA 1
ATOM 850 C C . THR A 1 107 ? 1.485 3.364 5.090 1.00 98.50 107 THR A C 1
ATOM 852 O O . THR A 1 107 ? 2.074 4.008 5.953 1.00 98.50 107 THR A O 1
ATOM 855 N N . MET A 1 108 ? 1.165 3.883 3.903 1.00 98.12 108 MET A N 1
ATOM 856 C CA . MET A 1 108 ? 1.524 5.231 3.455 1.00 98.12 108 MET A CA 1
ATOM 857 C C . MET A 1 108 ? 0.445 5.787 2.518 1.00 98.12 108 MET A C 1
ATOM 859 O O . MET A 1 108 ? -0.360 5.018 1.988 1.00 98.12 108 MET A O 1
ATOM 863 N N . ASP A 1 109 ? 0.434 7.106 2.338 1.00 98.00 109 ASP A N 1
ATOM 864 C CA . ASP A 1 109 ? -0.399 7.787 1.352 1.00 98.00 109 ASP A CA 1
ATOM 865 C C . ASP A 1 109 ? -0.013 7.419 -0.087 1.00 98.00 109 ASP A C 1
ATOM 867 O O . ASP A 1 109 ? 0.993 6.753 -0.352 1.00 98.00 109 ASP A O 1
ATOM 871 N N . GLY A 1 110 ? -0.847 7.840 -1.035 1.00 97.69 110 GLY A N 1
ATOM 872 C CA . GLY A 1 110 ? -0.590 7.679 -2.458 1.00 97.69 110 GLY A CA 1
ATOM 873 C C . GLY A 1 110 ? -1.808 7.172 -3.213 1.00 97.69 110 GLY A C 1
ATOM 874 O O . GLY A 1 110 ? -2.939 7.526 -2.899 1.00 97.69 110 GLY A O 1
ATOM 875 N N . VAL A 1 111 ? -1.554 6.340 -4.220 1.00 98.12 111 VAL A N 1
ATOM 876 C CA . VAL A 1 111 ? -2.564 5.783 -5.126 1.00 98.12 111 VAL A CA 1
ATOM 877 C C . VAL A 1 111 ? -2.515 4.267 -5.021 1.00 98.12 111 VAL A C 1
ATOM 879 O O . VAL A 1 111 ? -1.429 3.691 -5.090 1.00 98.12 111 VAL A O 1
ATOM 882 N N . ASN A 1 112 ? -3.669 3.613 -4.876 1.00 98.19 112 ASN A N 1
ATOM 883 C CA . ASN A 1 112 ? -3.752 2.156 -4.893 1.00 98.19 112 ASN A CA 1
ATOM 884 C C . ASN A 1 112 ? -3.288 1.629 -6.267 1.00 98.19 112 ASN A C 1
ATOM 886 O O . ASN A 1 112 ? -3.946 1.916 -7.272 1.00 98.19 112 ASN A O 1
ATOM 890 N N . PRO A 1 113 ? -2.196 0.846 -6.345 1.00 97.38 113 PRO A N 1
ATOM 891 C CA . PRO A 1 113 ? -1.669 0.383 -7.626 1.00 97.38 113 PRO A CA 1
ATOM 892 C C . PRO A 1 113 ? -2.609 -0.572 -8.373 1.00 97.38 113 PRO A C 1
ATOM 894 O O . PRO A 1 113 ? -2.495 -0.690 -9.592 1.00 97.38 113 PRO A O 1
ATOM 897 N N . ASP A 1 114 ? -3.535 -1.221 -7.661 1.00 96.50 114 ASP A N 1
ATOM 898 C CA . ASP A 1 114 ? -4.434 -2.233 -8.217 1.00 96.50 114 ASP A CA 1
ATOM 899 C C . ASP A 1 114 ? -5.681 -1.620 -8.871 1.00 96.50 114 ASP A C 1
ATOM 901 O O . ASP A 1 114 ? -6.219 -2.183 -9.822 1.00 96.50 114 ASP A O 1
ATOM 905 N N . ASN A 1 115 ? -6.147 -0.460 -8.391 1.00 96.00 115 ASN A N 1
ATOM 906 C CA . ASN A 1 115 ? -7.382 0.167 -8.887 1.00 96.00 115 ASN A CA 1
ATOM 907 C C . ASN A 1 115 ? -7.243 1.647 -9.291 1.00 96.00 115 ASN A C 1
ATOM 909 O O . ASN A 1 115 ? -8.195 2.230 -9.805 1.00 96.00 115 ASN A O 1
ATOM 913 N N . GLY A 1 116 ? -6.079 2.262 -9.070 1.00 96.19 116 GLY A N 1
ATOM 914 C CA . GLY A 1 116 ? -5.781 3.638 -9.468 1.00 96.19 116 GLY A CA 1
ATOM 915 C C . GLY A 1 116 ? -6.468 4.730 -8.644 1.00 96.19 116 GLY A C 1
ATOM 916 O O . GLY A 1 116 ? -6.356 5.897 -9.007 1.00 96.19 116 GLY A O 1
ATOM 917 N N . LYS A 1 117 ? -7.177 4.391 -7.561 1.00 97.31 117 LYS A N 1
ATOM 918 C CA . LYS A 1 117 ? -7.813 5.378 -6.678 1.00 97.31 117 LYS A CA 1
ATOM 919 C C . LYS A 1 117 ? -6.828 5.935 -5.663 1.00 97.31 117 LYS A C 1
ATOM 921 O O . LYS A 1 117 ? -6.009 5.189 -5.121 1.00 97.31 117 LYS A O 1
ATOM 926 N N . ASP A 1 118 ? -6.988 7.213 -5.350 1.00 97.94 118 ASP A N 1
ATOM 927 C CA . ASP A 1 118 ? -6.292 7.851 -4.238 1.00 97.94 118 ASP A CA 1
ATOM 928 C C . ASP A 1 118 ? -6.608 7.137 -2.918 1.00 97.94 118 ASP A C 1
ATOM 930 O O . ASP A 1 118 ? -7.694 6.576 -2.721 1.00 97.94 118 ASP A O 1
ATOM 934 N N . LEU A 1 119 ? -5.620 7.121 -2.028 1.00 98.50 119 LEU A N 1
ATOM 935 C CA . LEU A 1 119 ? -5.768 6.587 -0.688 1.00 98.50 119 LEU A CA 1
ATOM 936 C C . LEU A 1 119 ? -6.252 7.677 0.267 1.00 98.50 119 LEU A C 1
ATOM 938 O O . LEU A 1 119 ? -5.673 8.758 0.346 1.00 98.50 119 LEU A O 1
ATOM 942 N N . ASP A 1 120 ? -7.254 7.340 1.067 1.00 98.31 120 ASP A N 1
ATOM 943 C CA . ASP A 1 120 ? -7.761 8.186 2.140 1.00 98.31 120 ASP A CA 1
ATOM 944 C C . ASP A 1 120 ? -7.124 7.802 3.478 1.00 98.31 120 ASP A C 1
ATOM 946 O O . ASP A 1 120 ? -6.829 6.633 3.745 1.00 98.31 120 ASP A O 1
ATOM 950 N N . ILE A 1 121 ? -6.981 8.769 4.382 1.00 98.19 121 ILE A N 1
ATOM 951 C CA . ILE A 1 121 ? -6.526 8.492 5.746 1.00 98.19 121 ILE A CA 1
ATOM 952 C C . ILE A 1 121 ? -7.565 7.657 6.514 1.00 98.19 121 ILE A C 1
ATOM 954 O O . ILE A 1 121 ? -8.763 7.954 6.523 1.00 98.19 121 ILE A O 1
ATOM 958 N N . ALA A 1 122 ? -7.122 6.600 7.197 1.00 97.19 122 ALA A N 1
ATOM 959 C CA . ALA A 1 122 ? -8.019 5.693 7.903 1.00 97.19 122 ALA A CA 1
ATOM 960 C C . ALA A 1 122 ? -8.680 6.378 9.108 1.00 97.19 122 ALA A C 1
ATOM 962 O O . ALA A 1 122 ? -8.043 6.678 10.123 1.00 97.19 122 ALA A O 1
ATOM 963 N N . SER A 1 123 ? -9.995 6.584 9.006 1.00 95.69 123 SER A N 1
ATOM 964 C CA . SER A 1 123 ? -10.822 7.097 10.096 1.00 95.69 123 SER A CA 1
ATOM 965 C C . SER A 1 123 ? -11.192 5.999 11.095 1.00 95.69 123 SER A C 1
ATOM 967 O O . SER A 1 123 ? -11.152 4.803 10.790 1.00 95.69 123 SER A O 1
ATOM 969 N N . LYS A 1 124 ? -11.643 6.401 12.292 1.00 94.62 124 LYS A N 1
ATOM 970 C CA . LYS A 1 124 ? -12.151 5.462 13.306 1.00 94.62 124 LYS A CA 1
ATOM 971 C C . LYS A 1 124 ? -13.260 4.576 12.731 1.00 94.62 124 LYS A C 1
ATOM 973 O O . LYS A 1 124 ? -13.231 3.375 12.958 1.00 94.62 124 LYS A O 1
ATOM 978 N N . HIS A 1 125 ? -14.188 5.150 11.958 1.00 93.69 125 HIS A N 1
ATOM 979 C CA . HIS A 1 125 ? -15.280 4.403 11.325 1.00 93.69 125 HIS A CA 1
ATOM 980 C C . HIS A 1 125 ? -14.770 3.350 10.334 1.00 93.69 125 HIS A C 1
ATOM 982 O O . HIS A 1 125 ? -15.251 2.219 10.332 1.00 93.69 125 HIS A O 1
ATOM 988 N N . MET A 1 126 ? -13.785 3.702 9.504 1.00 95.56 126 MET A N 1
ATOM 989 C CA . MET A 1 126 ? -13.238 2.774 8.514 1.00 95.56 126 MET A CA 1
ATOM 990 C C . MET A 1 126 ? -12.512 1.606 9.179 1.00 95.56 126 MET A C 1
ATOM 992 O O . MET A 1 126 ? -12.732 0.454 8.809 1.00 95.56 126 MET A O 1
ATOM 996 N N . LEU A 1 127 ? -11.720 1.883 10.215 1.00 95.19 127 LEU A N 1
ATOM 997 C CA . LEU A 1 127 ? -11.032 0.843 10.975 1.00 95.19 127 LEU A CA 1
ATOM 998 C C . LEU A 1 127 ? -12.021 -0.095 11.672 1.00 95.19 127 LEU A C 1
ATOM 1000 O O . LEU A 1 127 ? -11.898 -1.310 11.571 1.00 95.19 127 LEU A O 1
ATOM 1004 N N . THR A 1 128 ? -13.041 0.439 12.342 1.00 91.75 128 THR A N 1
ATOM 1005 C CA . THR A 1 128 ? -13.983 -0.392 13.109 1.00 91.75 128 THR A CA 1
ATOM 1006 C C . THR A 1 128 ? -14.925 -1.201 12.225 1.00 91.75 128 THR A C 1
ATOM 1008 O O . THR A 1 128 ? -15.381 -2.270 12.635 1.00 91.75 128 THR A O 1
ATOM 1011 N N . LYS A 1 129 ? -15.214 -0.712 11.013 1.00 92.88 129 LYS A N 1
ATOM 1012 C CA . LYS A 1 129 ? -16.080 -1.396 10.052 1.00 92.88 129 LYS A CA 1
ATOM 1013 C C . LYS A 1 129 ? -15.342 -2.440 9.214 1.00 92.88 129 LYS A C 1
ATOM 1015 O O . LYS A 1 129 ? -15.937 -3.474 8.928 1.00 92.88 129 LYS A O 1
ATOM 1020 N N . TYR A 1 130 ? -14.086 -2.191 8.832 1.00 94.62 130 TYR A N 1
ATOM 1021 C CA . TYR A 1 130 ? -13.388 -3.012 7.830 1.00 94.62 130 TYR A CA 1
ATOM 1022 C C . TYR A 1 130 ? -12.086 -3.668 8.312 1.00 94.62 130 TYR A C 1
ATOM 1024 O O . TYR A 1 130 ? -11.581 -4.544 7.620 1.00 94.62 130 TYR A O 1
ATOM 1032 N N . ALA A 1 131 ? -11.549 -3.314 9.484 1.00 91.38 131 ALA A N 1
ATOM 1033 C CA . ALA A 1 131 ? -10.287 -3.866 9.993 1.00 91.38 131 ALA A CA 1
ATOM 1034 C C . ALA A 1 131 ? -10.467 -4.972 11.060 1.00 91.38 131 ALA A C 1
ATOM 1036 O O . ALA A 1 131 ? -9.606 -5.213 11.901 1.00 91.38 131 ALA A O 1
ATOM 1037 N N . GLY A 1 132 ? -11.615 -5.654 11.043 1.00 84.25 132 GLY A N 1
ATOM 1038 C CA . GLY A 1 132 ? -11.917 -6.762 11.954 1.00 84.25 132 GLY A CA 1
ATOM 1039 C C . GLY A 1 132 ? -12.203 -6.348 13.406 1.00 84.25 132 GLY A C 1
ATOM 1040 O O . GLY A 1 132 ? -12.348 -5.171 13.746 1.00 84.25 132 GLY A O 1
ATOM 1041 N N . ASP A 1 133 ? -12.333 -7.342 14.288 1.00 83.94 133 ASP A N 1
ATOM 1042 C CA . ASP A 1 133 ? -12.805 -7.131 15.665 1.00 83.94 133 ASP A CA 1
ATOM 1043 C C . ASP A 1 133 ? -11.762 -6.479 16.589 1.00 83.94 133 ASP A C 1
ATOM 1045 O O . ASP A 1 133 ? -12.128 -5.801 17.555 1.00 83.94 133 ASP A O 1
ATOM 1049 N N . SER A 1 134 ? -10.469 -6.588 16.266 1.00 78.56 134 SER A N 1
ATOM 1050 C CA . SER A 1 134 ? -9.382 -5.929 17.010 1.00 78.56 134 SER A CA 1
ATOM 1051 C C . SER A 1 134 ? -9.549 -4.410 17.066 1.00 78.56 134 SER A C 1
ATOM 1053 O O . SER A 1 134 ? -9.267 -3.789 18.095 1.00 78.56 134 SER A O 1
ATOM 1055 N N . ALA A 1 135 ? -10.077 -3.800 16.002 1.00 79.00 135 ALA A N 1
ATOM 1056 C CA . ALA A 1 135 ? -10.387 -2.376 15.976 1.00 79.00 135 ALA A CA 1
ATOM 1057 C C . ALA A 1 135 ? -11.547 -2.000 16.911 1.00 79.00 135 ALA A C 1
ATOM 1059 O O . ALA A 1 135 ? -11.548 -0.903 17.474 1.00 79.00 135 ALA A O 1
ATOM 1060 N N . LYS A 1 136 ? -12.500 -2.910 17.139 1.00 76.81 136 LYS A N 1
ATOM 1061 C CA . LYS A 1 136 ? -13.679 -2.681 17.991 1.00 76.81 136 LYS A CA 1
ATOM 1062 C C . LYS A 1 136 ? -13.357 -2.786 19.484 1.00 76.81 136 LYS A C 1
ATOM 1064 O O . LYS A 1 136 ? -13.953 -2.071 20.286 1.00 76.81 136 LYS A O 1
ATOM 1069 N N . LYS A 1 137 ? -12.376 -3.617 19.865 1.00 72.00 137 LYS A N 1
ATOM 1070 C CA . LYS A 1 137 ? -12.009 -3.898 21.270 1.00 72.00 137 LYS A CA 1
ATOM 1071 C C . LYS A 1 137 ? -11.680 -2.648 22.102 1.00 72.00 137 LYS A C 1
ATOM 1073 O O . LYS A 1 137 ? -11.890 -2.644 23.310 1.00 72.00 137 LYS A O 1
ATOM 1078 N N . TYR A 1 138 ? -11.214 -1.576 21.464 1.00 63.12 138 TYR A N 1
ATOM 1079 C CA . TYR A 1 138 ? -10.830 -0.323 22.126 1.00 63.12 138 TYR A CA 1
ATOM 1080 C C . TYR A 1 138 ? -11.922 0.762 22.094 1.00 63.12 138 TYR A C 1
ATOM 1082 O O . TYR A 1 138 ? -11.649 1.907 22.439 1.00 63.12 138 TYR A O 1
ATOM 1090 N N . MET A 1 139 ? -13.150 0.436 21.670 1.00 61.81 139 MET A N 1
ATOM 1091 C CA . MET A 1 139 ? -14.269 1.392 21.628 1.00 61.81 139 MET A CA 1
ATOM 1092 C C . MET A 1 139 ? -15.030 1.524 22.954 1.00 61.81 139 MET A C 1
ATOM 1094 O O . MET A 1 139 ? -15.674 2.547 23.159 1.00 61.81 139 MET A O 1
ATOM 1098 N N . ASN A 1 140 ? -14.936 0.529 23.844 1.00 59.12 140 ASN A N 1
ATOM 1099 C CA . ASN A 1 140 ? -15.643 0.505 25.135 1.00 59.12 140 ASN A CA 1
ATOM 1100 C C . ASN A 1 140 ? -14.761 0.923 26.322 1.00 59.12 140 ASN A C 1
ATOM 1102 O O . ASN A 1 140 ? -15.160 0.757 27.471 1.00 59.12 140 ASN A 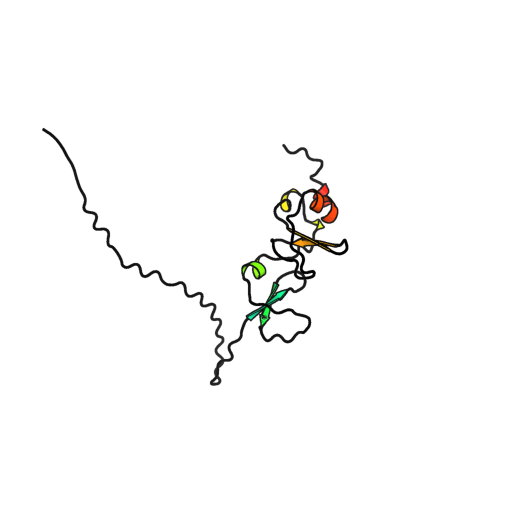O 1
ATOM 1106 N N . ILE A 1 141 ? -13.555 1.432 26.060 1.00 57.81 141 ILE A N 1
ATOM 1107 C CA . ILE A 1 141 ? -12.671 1.953 27.102 1.00 57.81 141 ILE A CA 1
ATOM 1108 C C . ILE A 1 141 ? -12.805 3.478 27.060 1.00 57.81 141 ILE A C 1
ATOM 1110 O O . ILE A 1 141 ? -12.473 4.059 26.023 1.00 57.81 141 ILE A O 1
ATOM 1114 N N . PRO A 1 142 ? -13.322 4.131 28.118 1.00 48.16 142 PRO A N 1
ATOM 1115 C CA . PRO A 1 142 ? -13.378 5.585 28.161 1.00 48.16 142 PRO A CA 1
ATOM 1116 C C . PRO A 1 142 ? -11.966 6.141 27.958 1.00 48.16 142 PRO A C 1
ATOM 1118 O O . PRO A 1 142 ? -11.007 5.674 28.571 1.00 48.16 142 PRO A O 1
ATOM 1121 N N . HIS A 1 143 ? -11.841 7.096 27.038 1.00 53.44 143 HIS A N 1
ATOM 1122 C CA . HIS A 1 143 ? -10.606 7.843 26.850 1.00 53.44 143 HIS A CA 1
ATOM 1123 C C . HIS A 1 143 ? -10.368 8.653 28.131 1.00 53.44 143 HIS A C 1
ATOM 1125 O O . HIS A 1 143 ? -11.132 9.575 28.412 1.00 53.44 143 HIS A O 1
ATOM 1131 N N . GLN A 1 144 ? -9.386 8.230 28.928 1.00 42.53 144 GLN A N 1
ATOM 1132 C CA . GLN A 1 144 ? -8.882 8.971 30.083 1.00 42.53 144 GLN A CA 1
ATOM 1133 C C . GLN A 1 144 ? -7.910 10.059 29.631 1.00 42.53 144 GLN A C 1
ATOM 1135 O O . GLN A 1 144 ? -7.162 9.797 28.657 1.00 42.53 144 GLN A O 1
#